Protein AF-A0A9X0YSK5-F1 (afdb_monomer_lite)

Foldseek 3Di:
DVDDLVVCCVVVVHPVVSVVVCVVDVVPDDDDDDPDDDPCVVPPDPPDDPPPPDD

Secondary structure (DSSP, 8-state):
--S-GGGHHHHHS-HHHHHHHHHHHHTT-------SPPHHHHT---SS-------

pLDDT: mean 83.21, std 11.12, range [47.22, 95.44]

InterPro domains:
  IPR002611 IstB-like ATP-binding domain [PF01695] (1-45)
  IPR027417 P-loop containing 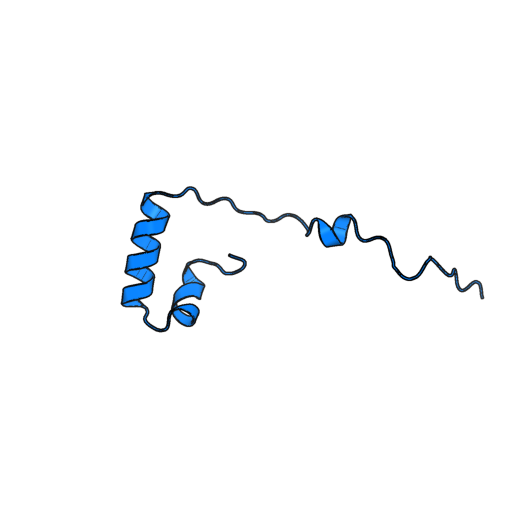nucleoside triphosphate hydrolase [G3DSA:3.40.50.300] (1-46)

Structure (mmCIF, N/CA/C/O backbone):
data_AF-A0A9X0YSK5-F1
#
_entry.id   AF-A0A9X0YSK5-F1
#
loop_
_atom_site.group_PDB
_atom_site.id
_atom_site.type_symbol
_atom_site.label_atom_id
_atom_site.label_alt_id
_atom_site.label_comp_id
_atom_site.label_asym_id
_atom_site.label_entity_id
_atom_site.label_seq_id
_atom_site.pdbx_PDB_ins_code
_atom_site.Cartn_x
_atom_site.Cartn_y
_atom_site.Cartn_z
_atom_site.occupancy
_atom_site.B_iso_or_equiv
_atom_site.auth_seq_id
_atom_site.auth_comp_id
_atom_site.auth_asym_id
_atom_site.auth_atom_id
_atom_site.pdbx_PDB_model_num
ATOM 1 N N . SER A 1 1 ? -2.483 -3.548 2.647 1.00 77.81 1 SER A N 1
ATOM 2 C CA . SER A 1 1 ? -1.085 -3.446 3.116 1.00 77.81 1 SER A CA 1
ATOM 3 C C . SER A 1 1 ? -1.031 -2.420 4.232 1.00 77.81 1 SER A C 1
ATOM 5 O O . SER A 1 1 ? -1.810 -1.479 4.178 1.00 77.81 1 SER A O 1
ATOM 7 N N . ASN A 1 2 ? -0.164 -2.591 5.233 1.00 82.69 2 ASN A N 1
ATOM 8 C CA . ASN A 1 2 ? 0.100 -1.581 6.271 1.00 82.69 2 ASN A CA 1
ATOM 9 C C . ASN A 1 2 ? 1.180 -0.562 5.846 1.00 82.69 2 ASN A C 1
ATOM 11 O O . ASN A 1 2 ? 1.651 0.213 6.672 1.00 82.69 2 ASN A O 1
ATOM 15 N N . LYS A 1 3 ? 1.591 -0.607 4.573 1.00 84.25 3 LYS A N 1
ATOM 16 C CA . LYS A 1 3 ? 2.590 0.253 3.940 1.00 84.25 3 LYS A CA 1
ATOM 17 C C . LYS A 1 3 ? 1.972 0.993 2.765 1.00 84.25 3 LYS A C 1
ATOM 19 O O . LYS A 1 3 ? 1.229 0.385 1.980 1.00 84.25 3 LYS A O 1
ATOM 24 N N . ALA A 1 4 ? 2.307 2.270 2.623 1.00 84.75 4 ALA A N 1
ATOM 25 C CA . ALA A 1 4 ? 1.863 3.071 1.493 1.00 84.75 4 ALA A CA 1
ATOM 26 C C . ALA A 1 4 ? 2.445 2.508 0.182 1.00 84.75 4 ALA A C 1
ATOM 28 O O . ALA A 1 4 ? 3.575 2.023 0.194 1.00 84.75 4 ALA A O 1
ATOM 29 N N . PRO A 1 5 ? 1.744 2.611 -0.963 1.00 83.12 5 PRO A N 1
ATOM 30 C CA . PRO A 1 5 ? 2.249 2.131 -2.255 1.00 83.12 5 PRO A CA 1
ATOM 31 C C . PRO A 1 5 ? 3.666 2.620 -2.593 1.00 83.12 5 PRO A C 1
ATOM 33 O O . PRO A 1 5 ? 4.477 1.867 -3.118 1.00 83.12 5 PRO A O 1
ATOM 36 N N . LYS A 1 6 ? 4.009 3.857 -2.213 1.00 84.12 6 LYS A N 1
ATOM 37 C CA . LYS A 1 6 ? 5.348 4.434 -2.408 1.00 84.12 6 LYS A CA 1
ATOM 38 C C . LYS A 1 6 ? 6.456 3.674 -1.662 1.00 84.12 6 LYS A C 1
ATOM 40 O O . LYS A 1 6 ? 7.585 3.633 -2.136 1.00 84.12 6 LYS A O 1
ATOM 45 N N . GLU A 1 7 ? 6.141 3.064 -0.522 1.00 84.62 7 GLU A N 1
ATOM 46 C CA . GLU A 1 7 ? 7.092 2.287 0.285 1.00 84.62 7 GLU A CA 1
ATOM 47 C C . GLU A 1 7 ? 7.308 0.867 -0.267 1.00 84.62 7 GLU A C 1
ATOM 49 O O . GLU A 1 7 ? 8.167 0.136 0.218 1.00 84.62 7 GLU A O 1
ATOM 54 N N . TRP A 1 8 ? 6.549 0.437 -1.282 1.00 84.94 8 TRP A N 1
ATOM 55 C CA . TRP A 1 8 ? 6.671 -0.923 -1.817 1.00 84.94 8 TRP A CA 1
ATOM 56 C C . TRP A 1 8 ? 7.924 -1.112 -2.676 1.00 84.94 8 TRP A C 1
ATOM 58 O O . TRP A 1 8 ? 8.306 -2.251 -2.926 1.00 84.94 8 TRP A O 1
ATOM 68 N N . GLY A 1 9 ? 8.582 -0.026 -3.100 1.00 81.56 9 GLY A N 1
ATOM 69 C CA . GLY A 1 9 ? 9.836 -0.105 -3.858 1.00 81.56 9 GLY A CA 1
ATOM 70 C C . GLY A 1 9 ? 10.933 -0.830 -3.080 1.00 81.56 9 GLY A C 1
ATOM 71 O O . GLY A 1 9 ? 11.642 -1.664 -3.633 1.00 81.56 9 GLY A O 1
ATOM 72 N N . GLU A 1 10 ? 11.007 -0.581 -1.772 1.00 80.50 10 GLU A N 1
ATOM 73 C CA . GLU A 1 10 ? 11.940 -1.257 -0.865 1.00 80.50 10 GLU A CA 1
ATOM 74 C C . GLU A 1 10 ? 11.541 -2.719 -0.617 1.00 80.50 10 GLU A C 1
ATOM 76 O O . GLU A 1 10 ? 12.401 -3.575 -0.433 1.00 80.50 10 GLU A O 1
ATOM 81 N N . LEU A 1 11 ? 10.238 -3.020 -0.649 1.00 78.06 11 LEU A N 1
ATOM 82 C CA . LEU A 1 11 ? 9.706 -4.370 -0.442 1.00 78.06 11 LEU A CA 1
ATOM 83 C C . LEU A 1 11 ? 9.985 -5.296 -1.634 1.00 78.06 11 LEU A C 1
ATOM 85 O O . LEU A 1 11 ? 10.216 -6.488 -1.450 1.00 78.06 11 LEU A O 1
ATOM 89 N N . LEU A 1 12 ? 9.914 -4.757 -2.851 1.00 81.75 12 LEU A N 1
ATOM 90 C CA . LEU A 1 12 ? 9.986 -5.524 -4.095 1.00 81.75 12 LEU A CA 1
ATOM 91 C C . LEU A 1 12 ? 11.375 -5.486 -4.754 1.00 81.75 12 LEU A C 1
ATOM 93 O O . LEU A 1 12 ? 11.603 -6.198 -5.728 1.00 81.75 12 LEU A O 1
ATOM 97 N N . GLY A 1 13 ? 12.308 -4.691 -4.224 1.00 80.06 13 GLY A N 1
ATOM 98 C CA . GLY A 1 13 ? 13.733 -4.714 -4.575 1.00 80.06 13 GLY A CA 1
ATOM 99 C C . GLY A 1 13 ? 14.114 -4.021 -5.888 1.00 80.06 13 GLY A C 1
ATOM 100 O O . GLY A 1 13 ? 15.258 -3.597 -6.026 1.00 80.06 13 GLY A O 1
ATOM 101 N N . ASP A 1 14 ? 13.176 -3.849 -6.824 1.00 88.75 14 ASP A N 1
ATOM 102 C CA . ASP A 1 14 ? 13.371 -3.100 -8.070 1.00 88.75 14 ASP A CA 1
ATOM 103 C C . ASP A 1 14 ? 12.299 -1.996 -8.210 1.00 88.75 14 ASP A C 1
ATOM 105 O O . ASP A 1 14 ? 11.103 -2.304 -8.332 1.00 88.75 14 ASP A O 1
ATOM 109 N N . PRO A 1 15 ? 12.691 -0.706 -8.220 1.00 86.62 15 PRO A N 1
ATOM 110 C CA . PRO A 1 15 ? 11.760 0.410 -8.371 1.00 86.62 15 PRO A CA 1
ATOM 111 C C . PRO A 1 15 ? 10.955 0.391 -9.678 1.00 86.62 15 PRO A C 1
ATOM 113 O O . PRO A 1 15 ? 9.765 0.700 -9.655 1.00 86.62 15 PRO A O 1
ATOM 116 N N . ALA A 1 16 ? 11.558 0.011 -10.807 1.00 89.19 16 ALA A N 1
ATOM 117 C CA . ALA A 1 16 ? 10.890 0.010 -12.109 1.00 89.19 16 ALA A CA 1
ATOM 118 C C . ALA A 1 16 ? 9.818 -1.084 -12.182 1.00 89.19 16 ALA A C 1
ATOM 120 O O . ALA A 1 16 ? 8.685 -0.830 -12.607 1.00 89.19 16 ALA A O 1
ATOM 121 N N . ILE A 1 17 ? 10.145 -2.286 -11.699 1.00 89.75 17 ILE A N 1
ATOM 122 C CA . ILE A 1 17 ? 9.182 -3.393 -11.604 1.00 89.75 17 ILE A CA 1
ATOM 123 C C . ILE A 1 17 ? 8.065 -3.034 -10.619 1.00 89.75 17 ILE A C 1
ATOM 125 O O . ILE A 1 17 ? 6.888 -3.255 -10.914 1.00 89.75 17 ILE A O 1
ATOM 129 N N . THR A 1 18 ? 8.412 -2.427 -9.482 1.00 91.62 18 THR A N 1
ATOM 130 C CA . THR A 1 18 ? 7.431 -1.980 -8.484 1.00 91.62 18 THR A CA 1
ATOM 131 C C . THR A 1 18 ? 6.425 -1.009 -9.080 1.00 91.62 18 THR A C 1
ATOM 133 O O . THR A 1 18 ? 5.219 -1.210 -8.929 1.00 91.62 18 THR A O 1
ATOM 136 N N . THR A 1 19 ? 6.893 0.016 -9.793 1.00 91.56 19 THR A N 1
ATOM 137 C CA . THR A 1 19 ? 6.010 0.985 -10.445 1.00 91.56 19 THR A CA 1
ATOM 138 C C . THR A 1 19 ? 5.097 0.306 -11.463 1.00 91.56 19 THR A C 1
ATOM 140 O O . THR A 1 19 ? 3.899 0.574 -11.456 1.00 91.56 19 THR A O 1
ATOM 143 N N . ALA A 1 20 ? 5.613 -0.623 -12.273 1.00 93.81 20 ALA A N 1
ATOM 144 C CA . ALA A 1 20 ? 4.803 -1.349 -13.253 1.00 93.81 20 ALA A CA 1
ATOM 145 C C . ALA A 1 20 ? 3.723 -2.239 -12.606 1.00 93.81 20 ALA A C 1
ATOM 147 O O . ALA A 1 20 ? 2.621 -2.374 -13.140 1.00 93.81 20 ALA A O 1
ATOM 148 N N . ILE A 1 21 ? 4.016 -2.853 -11.456 1.00 91.44 21 ILE A N 1
ATOM 149 C CA . ILE A 1 21 ? 3.035 -3.641 -10.694 1.00 91.44 21 ILE A CA 1
ATOM 150 C C . ILE A 1 21 ? 1.977 -2.724 -10.076 1.00 91.44 21 ILE A C 1
ATOM 152 O O . ILE A 1 21 ? 0.782 -2.994 -10.206 1.00 91.44 21 ILE A O 1
ATOM 156 N N . LEU A 1 22 ? 2.406 -1.644 -9.420 1.00 92.31 22 LEU A N 1
ATOM 157 C CA . LEU A 1 22 ? 1.505 -0.687 -8.785 1.00 92.31 22 LEU A CA 1
ATOM 158 C C . LEU A 1 22 ? 0.564 -0.040 -9.802 1.00 92.31 22 LEU A C 1
ATOM 160 O O . LEU A 1 22 ? -0.626 0.052 -9.525 1.00 92.31 22 LEU A O 1
ATOM 164 N N . ASP A 1 23 ? 1.065 0.329 -10.980 1.00 93.00 23 ASP A N 1
ATOM 165 C CA . ASP A 1 23 ? 0.259 0.858 -12.084 1.00 93.00 23 ASP A CA 1
ATOM 166 C C . ASP A 1 23 ? -0.877 -0.106 -12.472 1.00 93.00 23 ASP A C 1
ATOM 168 O O . ASP A 1 23 ? -2.055 0.259 -12.460 1.00 93.00 23 ASP A O 1
ATOM 172 N N . ARG A 1 24 ? -0.554 -1.391 -12.680 1.00 94.56 24 ARG A N 1
ATOM 173 C CA . ARG A 1 24 ? -1.545 -2.428 -13.025 1.00 94.56 24 ARG A CA 1
ATOM 174 C C . ARG A 1 24 ? -2.603 -2.639 -11.942 1.00 94.56 24 ARG A C 1
ATOM 176 O O . ARG A 1 24 ? -3.760 -2.901 -12.275 1.00 94.56 24 ARG A O 1
ATOM 183 N N . ILE A 1 25 ? -2.214 -2.569 -10.668 1.00 92.69 25 ILE A N 1
ATOM 184 C CA . ILE A 1 25 ? -3.134 -2.733 -9.532 1.00 92.69 25 ILE A CA 1
ATOM 185 C C . ILE A 1 25 ? -4.022 -1.493 -9.397 1.00 92.69 25 ILE A C 1
ATOM 187 O O . ILE A 1 25 ? -5.243 -1.625 -9.354 1.00 92.69 25 ILE A O 1
ATOM 191 N N . MET A 1 26 ? -3.426 -0.298 -9.377 1.00 91.88 26 MET A N 1
ATOM 192 C CA . MET A 1 26 ? -4.144 0.970 -9.205 1.00 91.88 26 MET A CA 1
ATOM 193 C C . MET A 1 26 ? -5.109 1.260 -10.359 1.00 91.88 26 MET A C 1
ATOM 195 O O . MET A 1 26 ? -6.149 1.866 -10.138 1.00 91.88 26 MET A O 1
ATOM 199 N N . HIS A 1 27 ? -4.829 0.769 -11.568 1.00 94.62 27 HIS A N 1
ATOM 200 C CA . HIS A 1 27 ? -5.744 0.902 -12.703 1.00 94.62 27 HIS A CA 1
ATOM 201 C C . HIS A 1 27 ? -7.074 0.141 -12.521 1.00 94.62 27 HIS A C 1
ATOM 203 O O . HIS A 1 27 ? -8.066 0.466 -13.170 1.00 94.62 27 HIS A O 1
ATOM 209 N N . ARG A 1 28 ? -7.116 -0.902 -11.679 1.00 95.44 28 ARG A N 1
ATOM 210 C CA . ARG A 1 28 ? -8.294 -1.783 -11.531 1.00 95.44 28 ARG A CA 1
ATOM 211 C C . ARG A 1 28 ? -8.863 -1.845 -10.118 1.00 95.44 28 ARG A C 1
ATOM 213 O O . ARG A 1 28 ? -9.863 -2.530 -9.914 1.00 95.44 28 ARG A O 1
ATOM 220 N N . ALA A 1 29 ? -8.230 -1.186 -9.156 1.00 93.31 29 ALA A N 1
ATOM 221 C CA . ALA A 1 29 ? -8.599 -1.257 -7.751 1.00 93.31 29 ALA A CA 1
ATOM 222 C C . ALA A 1 29 ? -8.959 0.124 -7.201 1.00 93.31 29 ALA A C 1
ATOM 224 O O . ALA A 1 29 ? -8.344 1.129 -7.546 1.00 93.31 29 ALA A O 1
ATOM 225 N N . GLU A 1 30 ? -9.926 0.148 -6.291 1.00 92.12 30 GLU A N 1
ATOM 226 C CA . GLU A 1 30 ? -10.250 1.327 -5.497 1.00 92.12 30 GLU A CA 1
ATOM 227 C C . GLU A 1 30 ? -9.400 1.355 -4.221 1.00 92.12 30 GLU A C 1
ATOM 229 O O . GLU A 1 30 ? -9.211 0.334 -3.552 1.00 92.12 30 GLU A O 1
ATOM 234 N N . ILE A 1 31 ? -8.873 2.531 -3.875 1.00 87.94 31 ILE A N 1
ATOM 235 C CA . ILE A 1 31 ? -8.046 2.712 -2.680 1.00 87.94 31 ILE A CA 1
ATOM 236 C C . ILE A 1 31 ? -8.938 3.102 -1.500 1.00 87.94 31 ILE A C 1
ATOM 238 O O . ILE A 1 31 ? -9.398 4.239 -1.405 1.00 87.9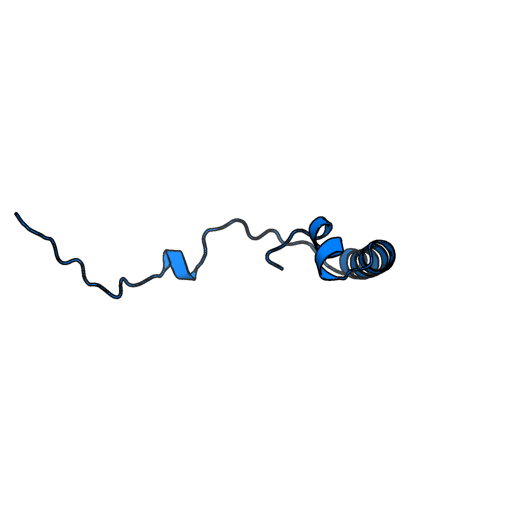4 31 ILE A O 1
ATOM 242 N N . ILE A 1 32 ? -9.113 2.175 -0.558 1.00 90.62 32 ILE A N 1
ATOM 243 C CA . ILE A 1 32 ? -9.828 2.418 0.700 1.00 90.62 32 ILE A CA 1
ATOM 244 C C . ILE A 1 32 ? -8.812 2.675 1.815 1.00 90.62 32 ILE A C 1
ATOM 246 O O . ILE A 1 32 ? -8.000 1.808 2.149 1.00 90.62 32 ILE A O 1
ATOM 250 N N . HIS A 1 33 ? -8.870 3.867 2.409 1.00 89.31 33 HIS A N 1
ATOM 251 C CA . HIS A 1 33 ? -8.021 4.248 3.536 1.00 89.31 33 HIS A CA 1
ATOM 252 C C . HIS A 1 33 ? -8.703 3.873 4.854 1.00 89.31 33 HIS A C 1
ATOM 254 O O . HIS A 1 33 ? -9.762 4.401 5.186 1.00 89.31 33 HIS A O 1
ATOM 26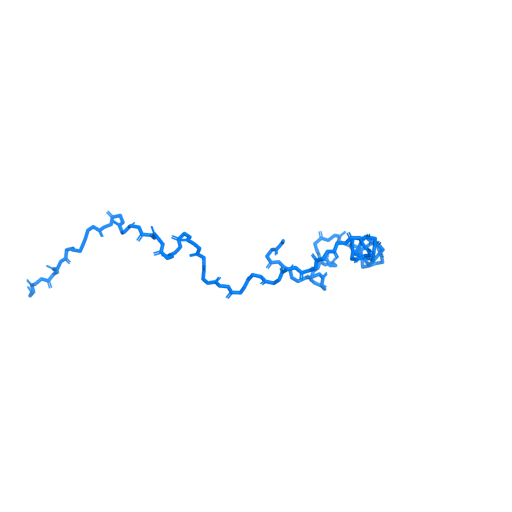0 N N . LEU A 1 34 ? -8.085 2.973 5.617 1.00 89.81 34 LEU A N 1
ATOM 261 C CA . LEU A 1 34 ? -8.559 2.559 6.936 1.00 89.81 34 LEU A CA 1
ATOM 262 C C . LEU A 1 34 ? -7.703 3.247 8.002 1.00 89.81 34 LEU A C 1
ATOM 264 O O . LEU A 1 34 ? -6.614 2.777 8.320 1.00 89.81 34 LEU A O 1
ATOM 268 N N . ASN A 1 35 ? -8.200 4.371 8.523 1.00 87.44 35 ASN A N 1
ATOM 269 C CA . ASN A 1 35 ? -7.482 5.221 9.485 1.00 87.44 35 ASN A CA 1
ATOM 270 C C . ASN A 1 35 ? -8.015 5.098 10.921 1.00 87.44 35 ASN A C 1
ATOM 272 O O . ASN A 1 35 ? -7.611 5.856 11.797 1.00 87.44 35 ASN A O 1
ATOM 276 N N . GLU A 1 36 ? -8.956 4.188 11.161 1.00 88.62 36 GLU A N 1
ATOM 277 C CA . GLU A 1 36 ? -9.516 3.977 12.491 1.00 88.62 36 GLU A CA 1
ATOM 278 C C . GLU A 1 36 ? -8.608 3.134 13.388 1.00 88.62 36 GLU A C 1
ATOM 280 O O . GLU A 1 36 ? -7.772 2.360 12.913 1.00 88.62 36 GLU A O 1
ATOM 285 N N . ASP A 1 37 ? -8.832 3.227 14.704 1.00 86.69 37 ASP A N 1
ATOM 286 C CA . ASP A 1 37 ? -8.133 2.367 15.652 1.00 86.69 37 ASP A CA 1
ATOM 287 C C . ASP A 1 37 ? -8.369 0.891 15.342 1.00 86.69 37 ASP A C 1
ATOM 289 O O . ASP A 1 37 ? -9.469 0.459 14.975 1.00 86.69 37 ASP A O 1
ATOM 293 N N . SER A 1 38 ? -7.330 0.101 15.601 1.00 88.81 38 SER A N 1
ATOM 294 C CA . SER A 1 38 ? -7.381 -1.349 15.501 1.00 88.81 38 SER A CA 1
ATOM 295 C C . SER A 1 38 ? -8.572 -1.907 16.274 1.00 88.81 38 SER A C 1
ATOM 297 O O . SER A 1 38 ? -8.678 -1.746 17.493 1.00 88.81 38 SER A O 1
ATOM 299 N N . TYR A 1 39 ? -9.421 -2.660 15.574 1.00 90.25 39 TYR A N 1
ATOM 300 C CA . TYR A 1 39 ? -10.537 -3.385 16.178 1.00 90.25 39 TYR A CA 1
ATOM 301 C C . TYR A 1 39 ? -10.087 -4.213 17.392 1.00 90.25 39 TYR A C 1
ATOM 303 O O . TYR A 1 3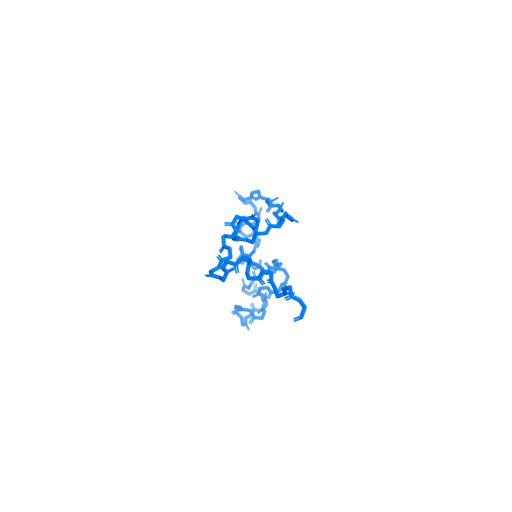9 ? -10.751 -4.221 18.428 1.00 90.25 39 TYR A O 1
ATOM 311 N N . ARG A 1 40 ? -8.911 -4.852 17.291 1.00 89.19 40 ARG A N 1
ATOM 312 C CA . ARG A 1 40 ? -8.320 -5.666 18.365 1.00 89.19 40 ARG A CA 1
ATOM 313 C C . ARG A 1 40 ?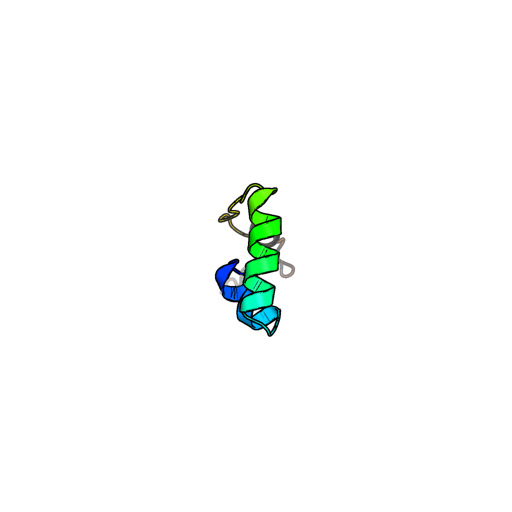 -7.952 -4.848 19.596 1.00 89.19 40 ARG A C 1
ATOM 315 O O . ARG A 1 40 ? -7.951 -5.399 20.687 1.00 89.19 40 ARG A O 1
ATOM 322 N N . MET A 1 41 ? -7.580 -3.580 19.427 1.00 86.94 41 MET A N 1
ATOM 323 C CA . MET A 1 41 ? -7.290 -2.695 20.556 1.00 86.94 41 MET A CA 1
ATOM 324 C C . MET A 1 41 ? -8.579 -2.198 21.201 1.00 86.94 41 MET A C 1
ATOM 326 O O . MET A 1 41 ? -8.689 -2.277 22.418 1.00 86.94 41 MET A O 1
ATOM 330 N N . LYS A 1 42 ? -9.566 -1.789 20.391 1.00 87.50 42 LYS A N 1
ATOM 331 C 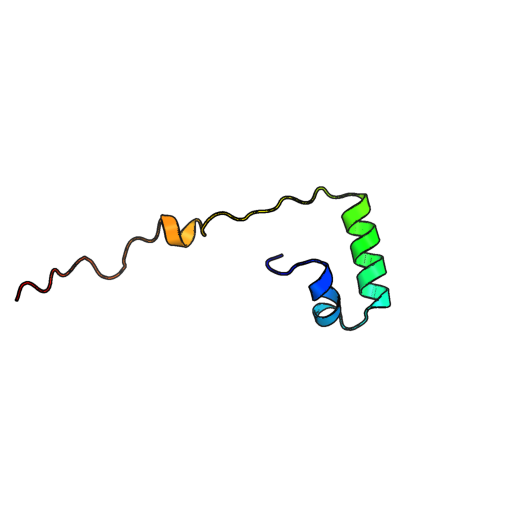CA . LYS A 1 42 ? -10.894 -1.357 20.861 1.00 87.50 42 LYS A CA 1
ATOM 332 C C . LYS A 1 42 ? -11.618 -2.428 21.691 1.00 87.50 42 LYS A C 1
ATOM 334 O O . LYS A 1 42 ? -12.267 -2.097 22.670 1.00 87.50 42 LYS A O 1
ATOM 339 N N . HIS A 1 43 ? -11.482 -3.704 21.326 1.00 87.75 43 HIS A N 1
ATOM 340 C CA . HIS A 1 43 ? -12.173 -4.828 21.981 1.00 87.75 43 HIS A CA 1
ATOM 341 C C . HIS A 1 43 ? -11.230 -5.699 22.811 1.00 87.75 43 HIS A C 1
ATOM 343 O O . HIS A 1 43 ? -11.517 -6.870 23.074 1.00 87.75 43 HIS A O 1
ATOM 349 N N . ARG A 1 44 ? -10.064 -5.164 23.187 1.00 84.69 44 ARG A N 1
ATOM 350 C CA . ARG A 1 44 ? -9.132 -5.892 24.040 1.00 84.69 44 ARG A CA 1
ATOM 351 C C . ARG A 1 44 ? -9.765 -6.051 25.421 1.00 84.69 44 ARG A C 1
ATOM 353 O O . ARG A 1 44 ? -9.825 -5.096 26.184 1.00 84.69 44 ARG A O 1
ATOM 360 N N . LEU A 1 45 ? -10.166 -7.272 25.760 1.00 81.31 45 LEU A N 1
ATOM 361 C CA . LEU A 1 45 ? -10.395 -7.646 27.149 1.00 81.31 45 LEU A CA 1
ATOM 362 C C . LEU A 1 45 ? -9.026 -7.748 27.817 1.00 81.31 45 LEU A C 1
ATOM 364 O O . LEU A 1 45 ? -8.133 -8.440 27.314 1.00 81.31 45 LEU A O 1
ATOM 368 N N . SER A 1 46 ? -8.825 -6.988 28.891 1.00 74.75 46 SER A N 1
ATOM 369 C CA . SER A 1 46 ? -7.581 -7.073 29.644 1.00 74.75 46 SER A CA 1
ATOM 370 C C . SER A 1 46 ? -7.426 -8.496 30.177 1.00 74.75 46 SER A C 1
ATOM 372 O O . SER A 1 46 ? -8.332 -9.030 30.809 1.00 74.75 46 SER A O 1
ATOM 374 N N . ILE A 1 47 ? -6.286 -9.127 29.884 1.00 71.88 47 ILE A N 1
ATOM 375 C CA . ILE A 1 47 ? -5.953 -10.459 30.420 1.00 71.88 47 ILE A CA 1
ATOM 376 C C . ILE A 1 47 ? -5.717 -10.361 31.933 1.00 71.88 47 ILE A C 1
ATOM 378 O O . ILE A 1 47 ? -5.974 -11.306 32.671 1.00 71.88 47 ILE A O 1
ATOM 382 N N . PHE A 1 48 ? -5.274 -9.191 32.391 1.00 72.94 48 PHE A N 1
ATOM 383 C CA . PHE A 1 48 ? -5.188 -8.846 33.798 1.00 72.94 48 PHE A CA 1
ATOM 384 C C . PHE A 1 48 ? -6.484 -8.125 34.162 1.00 72.94 48 PHE A C 1
ATOM 386 O O . PHE A 1 48 ? -6.728 -7.023 33.671 1.00 72.94 48 PHE A O 1
ATOM 393 N N . GLY A 1 49 ? -7.350 -8.751 34.960 1.00 64.44 49 GLY A N 1
ATOM 394 C CA . GLY A 1 49 ? -8.483 -8.035 35.551 1.00 64.44 49 GLY A CA 1
ATOM 395 C C . GLY A 1 49 ? -7.983 -6.774 36.257 1.00 64.44 49 GLY A C 1
ATOM 396 O O . GLY A 1 49 ? -6.819 -6.720 36.651 1.00 64.44 49 GLY A O 1
ATOM 397 N N . GLU A 1 50 ? -8.827 -5.749 36.370 1.00 66.00 50 GLU A N 1
ATOM 398 C CA . GLU A 1 50 ? -8.514 -4.554 37.154 1.00 66.00 50 GLU A CA 1
ATOM 399 C C . GLU A 1 50 ? -8.297 -4.956 38.621 1.00 66.00 50 GLU A C 1
ATOM 401 O O . GLU A 1 50 ? -9.207 -4.902 39.444 1.00 66.00 50 GLU A O 1
ATOM 406 N N . GLU A 1 51 ? -7.089 -5.395 38.970 1.00 62.75 51 GLU A N 1
ATOM 407 C CA . GLU A 1 51 ? -6.624 -5.345 40.344 1.00 62.75 51 GLU A CA 1
ATOM 408 C C . GLU A 1 51 ? -6.444 -3.865 40.650 1.00 62.75 51 GLU A C 1
ATOM 410 O O . GLU A 1 51 ? -5.411 -3.251 40.374 1.00 62.75 51 GLU A O 1
ATOM 415 N N . SER A 1 52 ? -7.514 -3.269 41.173 1.00 55.06 52 SER A N 1
ATOM 416 C CA . SER A 1 52 ? -7.430 -2.034 41.924 1.00 55.06 52 SER A CA 1
ATOM 417 C C . SER A 1 52 ? -6.415 -2.273 43.036 1.00 55.06 52 SER A C 1
ATOM 419 O O . SER A 1 52 ? -6.737 -2.871 44.065 1.00 55.06 52 SER A O 1
ATOM 421 N N . VAL A 1 53 ? -5.174 -1.839 42.823 1.00 63.91 53 VAL A N 1
ATOM 422 C CA . VAL A 1 53 ? -4.211 -1.689 43.908 1.00 63.91 53 VAL A CA 1
ATOM 423 C C . VAL A 1 53 ? -4.731 -0.529 44.751 1.00 63.91 53 VAL A C 1
ATOM 425 O O . VAL A 1 53 ? -4.417 0.639 44.530 1.00 63.91 53 VAL A O 1
ATOM 428 N N . SER A 1 54 ? -5.656 -0.856 45.648 1.00 49.91 54 SER A N 1
ATOM 429 C CA . SER A 1 54 ? -6.089 0.017 46.719 1.00 49.91 54 SER A CA 1
ATOM 430 C C . SER A 1 54 ? -5.014 -0.012 47.798 1.00 49.91 54 SER A C 1
ATOM 432 O O . SER A 1 54 ? -4.961 -0.952 48.584 1.00 49.91 54 SER A O 1
ATOM 434 N N . ASN A 1 55 ? -4.250 1.083 47.813 1.00 47.22 55 ASN A N 1
ATOM 435 C CA . ASN A 1 55 ? -3.372 1.589 48.871 1.00 47.22 55 ASN A CA 1
ATOM 436 C C . ASN A 1 55 ? -2.028 0.875 49.082 1.00 47.22 55 ASN A C 1
ATOM 438 O O . ASN A 1 55 ? -1.997 -0.196 49.724 1.00 47.22 55 ASN A O 1
#

Organism: NCBI:txid1235259

Radius of gyration: 20.1 Å; chains: 1; bounding box: 26×16×62 Å

Sequence (55 aa):
SNKAPKEWGELLGDPAITTAILDRIMHRAEIIHLNEDSYRMKHRLSIFGEESVSN